Protein AF-A0A8C1WJ21-F1 (afdb_monomer)

Structure (mmCIF, N/CA/C/O backbone):
data_AF-A0A8C1WJ21-F1
#
_entry.id   AF-A0A8C1WJ21-F1
#
loop_
_atom_site.group_PDB
_atom_site.id
_atom_site.type_symbol
_atom_site.label_atom_id
_atom_site.label_alt_id
_atom_site.label_comp_id
_atom_site.label_asym_id
_atom_site.label_entity_id
_atom_site.label_seq_id
_atom_site.pdbx_PDB_ins_code
_atom_site.Cartn_x
_atom_site.Cartn_y
_atom_site.Cartn_z
_atom_site.occupancy
_atom_site.B_iso_or_equiv
_atom_site.auth_seq_id
_atom_site.auth_comp_id
_atom_site.auth_asym_id
_atom_site.auth_atom_id
_atom_site.pdbx_PDB_model_num
ATOM 1 N N . VAL A 1 1 ? 5.473 -6.754 10.456 1.00 77.31 1 VAL A N 1
ATOM 2 C CA . VAL A 1 1 ? 4.639 -7.429 11.481 1.00 77.31 1 VAL A CA 1
ATOM 3 C C . VAL A 1 1 ? 3.550 -6.495 11.982 1.00 77.31 1 VAL A C 1
ATOM 5 O O . VAL A 1 1 ? 2.388 -6.821 11.811 1.00 77.31 1 VAL A O 1
ATOM 8 N N . SER A 1 2 ? 3.889 -5.313 12.488 1.00 88.62 2 SER A N 1
ATOM 9 C CA . SER A 1 2 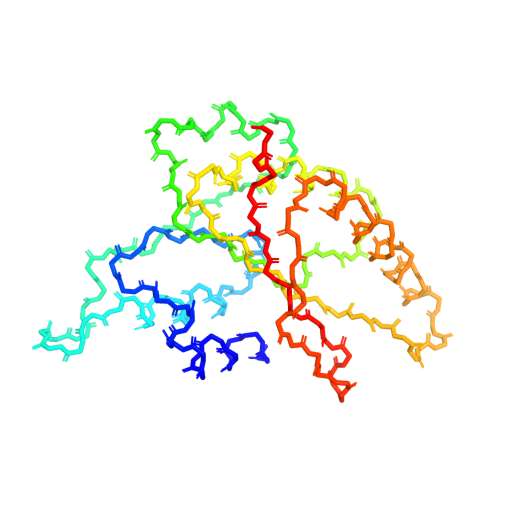? 2.917 -4.318 12.970 1.00 88.62 2 SER A CA 1
ATOM 10 C C . SER A 1 2 ? 1.895 -3.863 11.920 1.00 88.62 2 SER A C 1
ATOM 12 O O . SER A 1 2 ? 0.733 -3.704 12.266 1.00 88.62 2 SER A O 1
ATOM 14 N N . PHE A 1 3 ? 2.256 -3.750 10.632 1.00 91.75 3 PHE A N 1
ATOM 15 C CA . PHE A 1 3 ? 1.253 -3.481 9.585 1.00 91.75 3 PHE A CA 1
ATOM 16 C C . PHE A 1 3 ? 0.228 -4.617 9.430 1.00 91.75 3 PHE A C 1
ATOM 18 O O . PHE A 1 3 ? -0.963 -4.357 9.334 1.00 91.75 3 PHE A O 1
ATOM 25 N N . CYS A 1 4 ? 0.663 -5.879 9.482 1.00 90.81 4 CYS A N 1
ATOM 26 C CA . CYS A 1 4 ? -0.240 -7.034 9.453 1.00 90.81 4 CYS A CA 1
ATOM 27 C C . CYS A 1 4 ? -1.190 -7.046 10.657 1.00 90.81 4 CYS A C 1
ATOM 29 O O . CYS A 1 4 ? -2.387 -7.244 10.491 1.00 90.81 4 CYS A O 1
ATOM 31 N N . GLN A 1 5 ? -0.658 -6.801 11.858 1.00 91.44 5 GLN A N 1
ATOM 32 C CA . GLN A 1 5 ? -1.463 -6.720 13.081 1.00 91.44 5 GLN A CA 1
ATOM 33 C C . GLN A 1 5 ? -2.494 -5.594 13.001 1.00 91.44 5 GLN A C 1
ATOM 35 O O . GLN A 1 5 ? -3.619 -5.750 13.463 1.00 91.44 5 GLN A O 1
ATOM 40 N N . ASP A 1 6 ? -2.117 -4.465 12.401 1.00 91.19 6 ASP A N 1
ATOM 41 C CA . ASP A 1 6 ? -3.030 -3.350 12.197 1.00 91.19 6 ASP A CA 1
ATOM 42 C C . ASP A 1 6 ? -4.187 -3.717 11.258 1.00 91.19 6 ASP A C 1
ATOM 44 O O . ASP A 1 6 ? -5.343 -3.483 11.601 1.00 91.19 6 ASP A O 1
ATOM 48 N N . LEU A 1 7 ? -3.898 -4.387 10.135 1.00 91.06 7 LEU A N 1
ATOM 49 C CA . LEU A 1 7 ? -4.925 -4.903 9.219 1.00 91.06 7 LEU A CA 1
ATOM 50 C C . LEU A 1 7 ? -5.880 -5.886 9.917 1.00 91.06 7 LEU A C 1
ATOM 52 O O . LEU A 1 7 ? -7.085 -5.860 9.682 1.00 91.06 7 LEU A O 1
ATOM 56 N N . GLU A 1 8 ? -5.364 -6.746 10.796 1.00 89.81 8 GLU A N 1
ATOM 57 C CA . GLU A 1 8 ? -6.184 -7.704 11.543 1.00 89.81 8 GLU A CA 1
ATOM 58 C C . GLU A 1 8 ? -7.091 -7.043 12.586 1.00 89.81 8 GLU A C 1
ATOM 60 O O . GLU A 1 8 ? -8.201 -7.531 12.807 1.00 89.81 8 GLU A O 1
ATOM 65 N N . GLN A 1 9 ? -6.628 -5.960 13.217 1.00 89.12 9 GLN A N 1
ATOM 66 C CA . GLN A 1 9 ? -7.339 -5.242 14.281 1.00 89.12 9 GLN A CA 1
ATOM 67 C C . GLN A 1 9 ? -8.330 -4.201 13.745 1.00 89.12 9 GLN A C 1
ATOM 69 O O . GLN A 1 9 ? -9.326 -3.918 14.406 1.00 89.12 9 GLN A O 1
ATOM 74 N N . ASN A 1 10 ? -8.096 -3.657 12.547 1.00 87.00 10 ASN A N 1
ATOM 75 C CA . ASN A 1 10 ? -8.866 -2.542 11.987 1.00 87.00 10 ASN A CA 1
ATOM 76 C C . ASN A 1 10 ? -9.844 -2.956 10.878 1.00 87.00 10 ASN A C 1
ATOM 78 O O . ASN A 1 10 ? -10.118 -2.169 9.972 1.00 87.00 10 ASN A O 1
ATOM 82 N N . ARG A 1 11 ? -10.416 -4.165 10.952 1.00 82.88 11 ARG A N 1
ATOM 83 C CA . ARG A 1 11 ? -11.332 -4.694 9.918 1.00 82.88 11 ARG A CA 1
ATOM 84 C C . ARG A 1 11 ? -12.584 -3.843 9.681 1.00 82.88 11 ARG A C 1
ATOM 86 O O . ARG A 1 11 ? -13.119 -3.852 8.584 1.00 82.88 11 ARG A O 1
ATOM 93 N N . GLU A 1 12 ? -13.017 -3.081 10.683 1.00 80.19 12 GLU A N 1
ATOM 94 C CA . GLU A 1 12 ? -14.141 -2.134 10.563 1.00 80.19 12 GLU A CA 1
ATOM 95 C C . GLU A 1 12 ? -13.840 -0.980 9.588 1.00 80.19 12 GLU A C 1
ATOM 97 O O . GLU A 1 12 ? -14.743 -0.422 8.973 1.00 80.19 12 GLU A O 1
ATOM 102 N N . HIS A 1 13 ? -12.563 -0.609 9.449 1.00 82.06 13 HIS A N 1
ATOM 103 C CA . HIS A 1 13 ? -12.113 0.481 8.577 1.00 82.06 13 HIS A CA 1
ATOM 104 C C . HIS A 1 13 ? -11.445 -0.040 7.296 1.00 82.06 13 HIS A C 1
ATOM 106 O O . HIS A 1 13 ? -11.398 0.665 6.288 1.00 82.06 13 HIS A O 1
ATOM 112 N N . VAL A 1 14 ? -10.929 -1.271 7.332 1.00 87.62 14 VAL A N 1
ATOM 113 C CA . VAL A 1 14 ? -10.273 -1.951 6.214 1.00 87.62 14 VAL A CA 1
ATOM 114 C C . VAL A 1 14 ? -10.976 -3.285 5.973 1.00 87.62 14 VAL A C 1
ATOM 116 O O . VAL A 1 14 ? -10.609 -4.312 6.544 1.00 87.62 14 VAL A O 1
ATOM 119 N N . ASP A 1 15 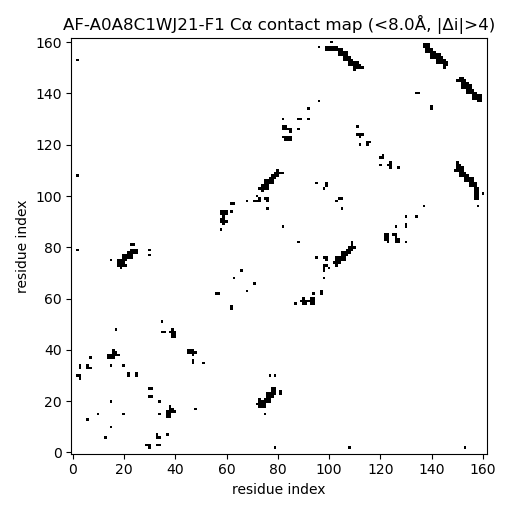? -11.989 -3.260 5.111 1.00 90.75 15 ASP A N 1
ATOM 120 C CA . ASP A 1 15 ? -12.712 -4.458 4.695 1.00 90.75 15 ASP A CA 1
ATOM 121 C C . ASP A 1 15 ? -12.080 -5.033 3.426 1.00 90.75 15 ASP A C 1
ATOM 123 O O . ASP A 1 15 ? -12.215 -4.467 2.343 1.00 90.75 15 ASP A O 1
ATOM 127 N N . LEU A 1 16 ? -11.377 -6.157 3.571 1.00 90.56 16 LEU A N 1
ATOM 128 C CA . LEU A 1 16 ? -10.731 -6.862 2.461 1.00 90.56 16 LEU A CA 1
ATOM 129 C C . LEU A 1 16 ? -11.599 -7.986 1.878 1.00 90.56 16 LEU A C 1
ATOM 131 O O . LEU A 1 16 ? -11.171 -8.651 0.931 1.00 90.56 16 LEU A O 1
ATOM 135 N N . LEU A 1 17 ? -12.798 -8.224 2.422 1.00 90.25 17 LEU A N 1
ATOM 136 C CA . LEU A 1 17 ? -13.671 -9.299 1.965 1.00 90.25 17 LEU A CA 1
ATOM 137 C C . LEU A 1 17 ? -14.105 -9.060 0.515 1.00 90.25 17 LEU A C 1
ATOM 139 O O . LEU A 1 17 ? -14.690 -8.031 0.184 1.00 90.25 17 LEU A O 1
ATOM 143 N N . ASP A 1 18 ? -13.824 -10.037 -0.354 1.00 88.00 18 ASP A N 1
ATOM 144 C CA . ASP A 1 18 ? -14.131 -9.968 -1.789 1.00 88.00 18 ASP A CA 1
ATOM 145 C C . ASP A 1 18 ? -13.539 -8.728 -2.505 1.00 88.00 18 ASP A C 1
ATOM 147 O O . ASP A 1 18 ? -14.072 -8.276 -3.520 1.00 88.00 18 ASP A O 1
ATOM 151 N N . LYS A 1 19 ? -12.417 -8.191 -2.002 1.00 91.19 19 LYS A N 1
ATOM 152 C CA . LYS A 1 19 ? -11.716 -7.040 -2.590 1.00 91.19 19 LYS A CA 1
ATOM 153 C C . LYS A 1 19 ? -10.538 -7.431 -3.471 1.00 91.19 19 LYS A C 1
ATOM 155 O O . LYS A 1 19 ? -9.795 -8.365 -3.171 1.00 91.19 19 LYS A O 1
ATOM 160 N N . ALA A 1 20 ? -10.320 -6.658 -4.531 1.00 92.56 20 ALA A N 1
ATOM 161 C CA . ALA A 1 20 ? -9.104 -6.716 -5.327 1.00 92.56 20 ALA A CA 1
ATOM 162 C C . ALA A 1 20 ? -7.984 -5.949 -4.608 1.00 92.56 20 ALA A C 1
ATOM 164 O O . ALA A 1 20 ? -8.067 -4.733 -4.424 1.00 92.56 20 ALA A O 1
ATOM 165 N N . VAL A 1 21 ? -6.926 -6.657 -4.208 1.00 94.44 21 VAL A N 1
ATOM 166 C CA . VAL A 1 21 ? -5.815 -6.102 -3.420 1.00 94.44 21 VAL A CA 1
ATOM 167 C C . VAL A 1 21 ? -4.494 -6.288 -4.162 1.00 94.44 21 VAL A C 1
ATOM 169 O O . VAL A 1 21 ? -4.180 -7.392 -4.603 1.00 94.44 21 VAL A O 1
ATOM 172 N N . LEU A 1 22 ? -3.707 -5.218 -4.263 1.00 95.81 22 LEU A N 1
ATOM 173 C CA . LEU A 1 22 ? -2.338 -5.235 -4.779 1.00 95.81 22 LEU A CA 1
ATOM 174 C C . LEU A 1 22 ? -1.352 -4.941 -3.649 1.00 95.81 22 LEU A C 1
ATOM 176 O O . LEU A 1 22 ? -1.485 -3.918 -2.986 1.00 95.81 22 LEU A O 1
ATOM 180 N N . GLU A 1 23 ? -0.322 -5.766 -3.469 1.00 96.81 23 GLU A N 1
ATOM 181 C CA . GLU A 1 23 ? 0.833 -5.417 -2.631 1.00 96.81 23 GLU A CA 1
ATOM 182 C C . GLU A 1 23 ? 2.009 -4.971 -3.512 1.00 96.81 23 GLU A C 1
ATOM 184 O O . GLU A 1 23 ? 2.488 -5.728 -4.358 1.00 96.81 23 GLU A O 1
ATOM 189 N N . LEU A 1 24 ? 2.504 -3.750 -3.303 1.00 95.38 24 LEU A N 1
ATOM 190 C CA . LEU A 1 24 ? 3.733 -3.270 -3.935 1.00 95.38 24 LEU A CA 1
ATOM 191 C C . LEU A 1 24 ? 4.929 -3.536 -3.020 1.00 95.38 24 LEU A C 1
ATOM 193 O O . LEU A 1 24 ? 4.891 -3.236 -1.828 1.00 95.38 24 LEU A O 1
ATOM 197 N N . GLY A 1 25 ? 6.017 -4.056 -3.596 1.00 92.00 25 GLY A N 1
ATOM 198 C CA . GLY A 1 25 ? 7.247 -4.332 -2.848 1.00 92.00 25 GLY A CA 1
ATOM 199 C C . GLY A 1 25 ? 7.081 -5.434 -1.800 1.00 92.00 25 GLY A C 1
ATOM 200 O O . GLY A 1 25 ? 7.621 -5.319 -0.706 1.00 92.00 25 GLY A O 1
ATOM 201 N N . ALA A 1 26 ? 6.350 -6.501 -2.140 1.00 90.31 26 ALA A N 1
ATOM 202 C CA . ALA A 1 26 ? 5.888 -7.511 -1.188 1.00 90.31 26 ALA A CA 1
ATOM 203 C C . ALA A 1 26 ? 6.993 -8.247 -0.405 1.00 90.31 26 ALA A C 1
ATOM 205 O O . ALA A 1 26 ? 6.737 -8.808 0.662 1.00 90.31 26 ALA A O 1
ATOM 206 N N . GLY A 1 27 ? 8.227 -8.279 -0.918 1.00 89.88 27 GLY A N 1
ATOM 207 C CA . GLY A 1 27 ? 9.340 -8.974 -0.275 1.00 89.88 27 GLY A CA 1
ATOM 208 C C . GLY A 1 27 ? 9.012 -10.450 -0.035 1.00 89.88 27 GLY A C 1
ATOM 209 O O . GLY A 1 27 ? 8.900 -11.225 -0.980 1.00 89.88 27 GLY A O 1
ATOM 210 N N . THR A 1 28 ? 8.840 -10.839 1.231 1.00 89.62 28 THR A N 1
ATOM 211 C CA . THR A 1 28 ? 8.456 -12.206 1.628 1.00 89.62 28 THR A CA 1
ATOM 212 C C . THR A 1 28 ? 6.968 -12.521 1.436 1.00 89.62 28 THR A C 1
ATOM 214 O O . THR A 1 28 ? 6.574 -13.675 1.587 1.00 89.62 28 THR A O 1
ATOM 217 N N . GLY A 1 29 ? 6.133 -11.522 1.134 1.00 89.06 29 GLY A N 1
ATOM 218 C CA . GLY A 1 29 ? 4.693 -11.675 0.913 1.00 89.06 29 GLY A CA 1
ATOM 219 C C . GLY A 1 29 ? 3.861 -11.805 2.190 1.00 89.06 29 GLY A C 1
ATOM 220 O O . GLY A 1 29 ? 2.710 -12.227 2.130 1.00 89.06 29 GLY A O 1
ATOM 221 N N . LEU A 1 30 ? 4.411 -11.463 3.362 1.00 91.12 30 LEU A N 1
ATOM 222 C CA . LEU A 1 30 ? 3.686 -11.581 4.636 1.00 91.12 30 LEU A CA 1
ATOM 223 C C . LEU A 1 30 ? 2.404 -10.738 4.674 1.00 91.12 30 LEU A C 1
ATOM 225 O O . LEU A 1 30 ? 1.396 -11.199 5.209 1.00 91.12 30 LEU A O 1
ATOM 229 N N . VAL A 1 31 ? 2.420 -9.525 4.112 1.00 91.94 31 VAL A N 1
ATOM 230 C CA . VAL A 1 31 ? 1.213 -8.687 4.068 1.00 91.94 31 VAL A CA 1
ATOM 231 C C . VAL A 1 31 ? 0.192 -9.302 3.113 1.00 91.94 31 VAL A C 1
ATOM 233 O O . VAL A 1 31 ? -0.963 -9.427 3.503 1.00 91.94 31 VAL A O 1
ATOM 236 N N . SER A 1 32 ? 0.606 -9.782 1.934 1.00 90.69 32 SER A N 1
ATOM 237 C CA . SER A 1 32 ? -0.260 -10.528 1.007 1.00 90.69 32 SER A CA 1
ATOM 238 C C . SER A 1 32 ? -0.920 -11.746 1.655 1.00 90.69 32 SER A C 1
ATOM 240 O O . SER A 1 32 ? -2.113 -11.970 1.458 1.00 90.69 32 SER A O 1
ATOM 242 N N . ILE A 1 33 ? -0.182 -12.529 2.450 1.00 90.06 33 ILE A N 1
ATOM 243 C CA . ILE A 1 33 ? -0.731 -13.701 3.154 1.00 90.06 33 ILE A CA 1
ATOM 244 C C . ILE A 1 33 ? -1.827 -13.275 4.136 1.00 90.06 33 ILE A C 1
ATOM 246 O O . ILE A 1 33 ? -2.913 -13.859 4.147 1.00 90.06 33 ILE A O 1
ATOM 250 N N . VAL A 1 34 ? -1.568 -12.238 4.935 1.00 90.44 34 VAL A N 1
ATOM 251 C CA . VAL A 1 34 ? -2.543 -11.725 5.907 1.00 90.44 34 VAL A CA 1
ATOM 252 C C . VAL A 1 34 ? -3.752 -11.129 5.190 1.00 90.44 34 VAL A C 1
ATOM 254 O O . VAL A 1 34 ? -4.878 -11.496 5.509 1.00 90.44 34 VAL A O 1
ATOM 257 N N . ALA A 1 35 ? -3.545 -10.312 4.156 1.00 89.75 35 ALA A N 1
ATOM 258 C CA . ALA A 1 35 ? -4.618 -9.752 3.336 1.00 89.75 35 ALA A CA 1
ATOM 259 C C . ALA A 1 35 ? -5.497 -10.844 2.702 1.00 89.75 35 ALA A C 1
ATOM 261 O O . ALA A 1 35 ? -6.721 -10.752 2.746 1.00 89.75 35 ALA A O 1
ATOM 262 N N . THR A 1 36 ? -4.888 -11.919 2.192 1.00 88.69 36 THR A N 1
ATOM 263 C CA . THR A 1 36 ? -5.604 -13.079 1.632 1.00 88.69 36 THR A CA 1
ATOM 264 C C . THR A 1 36 ? -6.484 -13.746 2.689 1.00 88.69 36 THR A C 1
ATOM 266 O O . THR A 1 36 ? -7.643 -14.043 2.422 1.00 88.69 36 THR A O 1
ATOM 269 N N . SER A 1 37 ? -5.956 -13.952 3.900 1.00 87.38 37 SER A N 1
ATOM 270 C CA . SER A 1 37 ? -6.712 -14.518 5.026 1.00 87.38 37 SER A CA 1
ATOM 271 C C . SER A 1 37 ? -7.913 -13.640 5.405 1.00 87.38 37 SER A C 1
ATOM 273 O O . SER A 1 37 ? -9.027 -14.140 5.588 1.00 87.38 37 SER A O 1
ATOM 275 N N . LEU A 1 38 ? -7.708 -12.320 5.447 1.00 87.12 38 LEU A N 1
ATOM 276 C CA . LEU A 1 38 ? -8.744 -11.325 5.740 1.00 87.12 38 LEU A CA 1
ATOM 277 C C . LEU A 1 38 ? -9.820 -11.231 4.651 1.00 87.12 38 LEU A C 1
ATOM 279 O O . LEU A 1 38 ? -10.971 -10.952 4.971 1.00 87.12 38 LE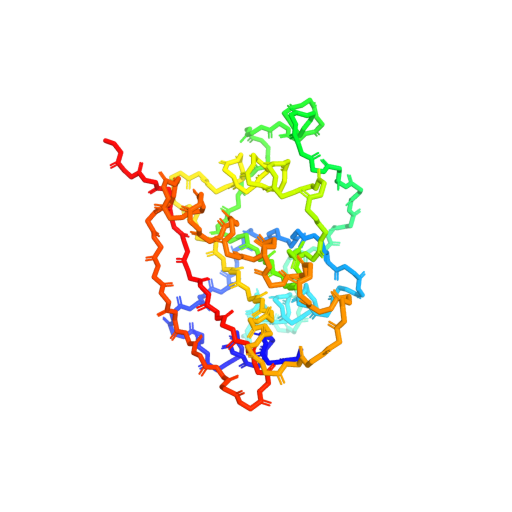U A O 1
ATOM 283 N N . GLY A 1 39 ? -9.467 -11.511 3.396 1.00 82.69 39 GLY A N 1
ATOM 284 C CA . GLY A 1 39 ? -10.390 -11.514 2.261 1.00 82.69 39 GLY A CA 1
ATOM 285 C C . GLY A 1 39 ? -11.261 -12.767 2.133 1.00 82.69 39 GLY A C 1
ATOM 286 O O . GLY A 1 39 ? -12.025 -12.883 1.174 1.00 82.69 39 GLY A O 1
ATOM 287 N N . THR A 1 40 ? -11.158 -13.725 3.062 1.00 73.81 40 THR A N 1
ATOM 288 C CA . THR A 1 40 ? -11.951 -14.963 3.029 1.00 73.81 40 THR A CA 1
ATOM 289 C C . THR A 1 40 ? -13.261 -14.842 3.811 1.00 73.81 40 THR A C 1
ATOM 291 O O . THR A 1 40 ? -13.313 -14.297 4.914 1.00 73.81 40 THR A O 1
ATOM 294 N N . SER A 1 41 ? -14.350 -15.383 3.255 1.00 65.00 41 SER A N 1
ATOM 295 C CA . SER A 1 41 ? -15.644 -15.437 3.940 1.00 65.00 41 SER A CA 1
ATOM 296 C C . SER A 1 41 ? -15.656 -16.545 4.998 1.00 65.00 41 SER A C 1
ATOM 298 O O . SER A 1 41 ? -15.553 -17.723 4.657 1.00 65.00 41 SER A O 1
ATOM 300 N N . HIS A 1 42 ? -15.879 -16.192 6.267 1.00 60.56 42 HIS A N 1
ATOM 301 C CA . HIS A 1 42 ? -15.914 -17.141 7.397 1.00 60.56 42 HIS A CA 1
ATOM 302 C C . HIS A 1 42 ? -17.053 -18.181 7.328 1.00 60.56 42 HIS A C 1
ATOM 304 O O . HIS A 1 42 ? -16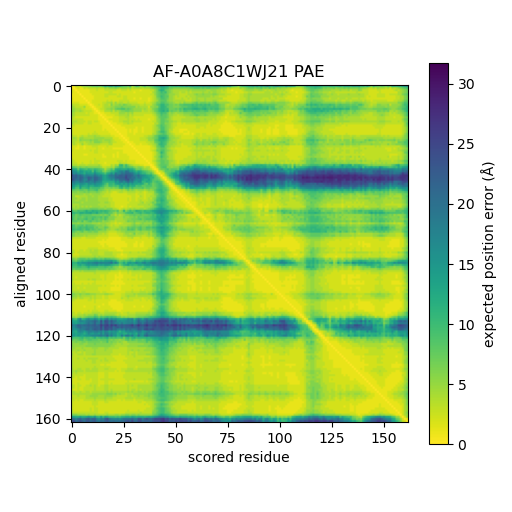.998 -19.194 8.019 1.00 60.56 42 HIS A O 1
ATOM 310 N N . LEU A 1 43 ? -18.085 -17.955 6.503 1.00 54.94 43 LEU A N 1
ATOM 311 C CA . LEU A 1 43 ? -19.328 -18.746 6.481 1.00 54.94 43 LEU A CA 1
ATOM 312 C C . LEU A 1 43 ? -19.302 -20.003 5.585 1.00 54.94 43 LEU A C 1
ATOM 314 O O . LEU A 1 43 ? -20.134 -20.885 5.776 1.00 54.94 43 LEU A O 1
ATOM 318 N N . PHE A 1 44 ? -18.377 -20.122 4.626 1.00 47.28 44 PHE A N 1
ATOM 319 C CA . PHE A 1 44 ? -18.352 -21.238 3.664 1.00 47.28 44 PHE A CA 1
ATOM 320 C C . PHE A 1 44 ? -16.927 -21.733 3.401 1.00 47.28 44 PHE A C 1
ATOM 322 O O . PHE A 1 44 ? -16.396 -21.525 2.318 1.00 47.28 44 PHE A O 1
ATOM 329 N N . PHE A 1 45 ? -16.328 -22.435 4.371 1.00 48.12 45 PHE A N 1
ATOM 330 C CA . PHE A 1 45 ? -14.954 -22.961 4.3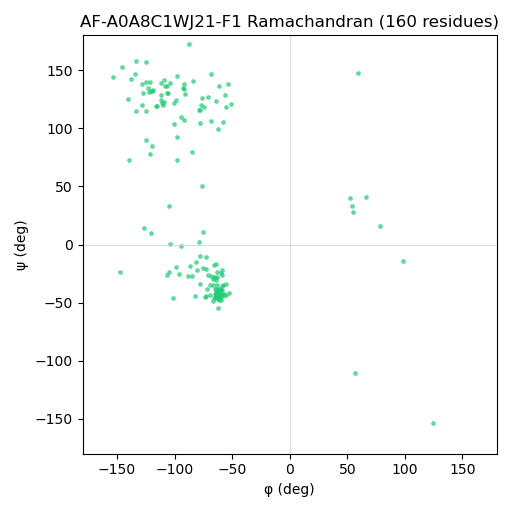04 1.00 48.12 45 PHE A CA 1
ATOM 331 C C . PHE A 1 45 ? -13.876 -21.863 4.105 1.00 48.12 45 PHE A C 1
ATOM 333 O O . PHE A 1 45 ? -14.099 -20.863 3.434 1.00 48.12 45 PHE A O 1
ATOM 340 N N . PRO A 1 46 ? -12.654 -22.024 4.639 1.00 52.41 46 PRO A N 1
ATOM 341 C CA . PRO A 1 46 ? -11.574 -21.042 4.497 1.00 52.41 46 PRO A CA 1
ATOM 342 C C . PRO A 1 46 ? -10.945 -21.113 3.093 1.00 52.41 46 PRO A C 1
ATOM 344 O O . PRO A 1 46 ? -9.739 -21.281 2.930 1.00 52.41 46 PRO A O 1
ATOM 347 N N . ARG A 1 47 ? -11.770 -21.078 2.045 1.00 50.88 47 ARG A N 1
ATOM 348 C CA . ARG A 1 47 ? -11.316 -21.011 0.663 1.00 50.88 47 ARG A CA 1
ATOM 349 C C . ARG A 1 47 ? -11.308 -19.549 0.266 1.00 50.88 47 ARG A C 1
ATOM 351 O O . ARG A 1 47 ? -12.362 -18.940 0.109 1.00 50.88 47 ARG A O 1
ATOM 358 N N . CYS A 1 48 ? -10.109 -18.999 0.095 1.00 56.06 48 CYS A N 1
ATOM 359 C CA . CYS A 1 48 ? -9.965 -17.741 -0.615 1.00 56.06 48 CYS A CA 1
ATOM 360 C C . CYS A 1 48 ? -10.614 -17.916 -1.989 1.00 56.06 48 CYS A C 1
ATOM 362 O O . CYS A 1 48 ? -10.219 -18.801 -2.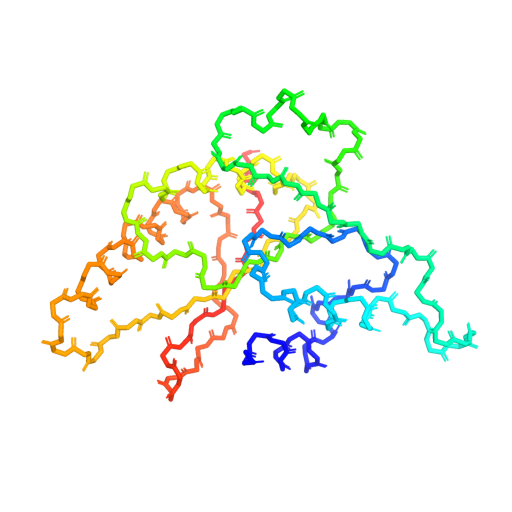752 1.00 56.06 48 CYS A O 1
ATOM 364 N N . ARG A 1 49 ? -11.659 -17.130 -2.271 1.00 61.53 49 ARG A N 1
ATOM 365 C CA . ARG A 1 49 ? -12.407 -17.218 -3.533 1.00 61.53 49 ARG A CA 1
ATOM 366 C C . ARG A 1 49 ? -11.492 -16.944 -4.734 1.00 61.53 49 ARG A C 1
ATOM 368 O O . ARG A 1 49 ? -11.749 -17.447 -5.824 1.00 61.53 49 ARG A O 1
ATOM 375 N N . TYR A 1 50 ? -10.401 -16.215 -4.499 1.00 69.19 50 TYR A N 1
ATOM 376 C CA . TYR A 1 50 ? -9.410 -15.826 -5.491 1.00 69.19 50 TYR A CA 1
ATOM 377 C C . TYR A 1 50 ? -8.030 -16.390 -5.136 1.00 69.19 50 TYR A C 1
ATOM 379 O O . TYR A 1 50 ? -7.578 -16.305 -3.994 1.00 69.19 50 TYR A O 1
ATOM 387 N N . THR A 1 51 ? -7.344 -16.979 -6.115 1.00 78.81 51 THR A N 1
ATOM 388 C CA . THR A 1 51 ? -5.959 -17.434 -5.947 1.00 78.81 51 THR A CA 1
ATOM 389 C C . THR A 1 51 ? -5.022 -16.222 -5.991 1.00 78.81 51 THR A C 1
ATOM 391 O O . THR A 1 51 ? -5.089 -15.474 -6.969 1.00 78.81 51 THR A O 1
ATOM 394 N N . PRO A 1 52 ? -4.150 -16.011 -4.984 1.00 84.62 52 PRO A N 1
ATOM 395 C CA . PRO A 1 52 ? -3.184 -14.920 -5.025 1.00 84.62 52 PRO A CA 1
ATOM 396 C C . PRO A 1 52 ? -2.248 -15.093 -6.226 1.00 84.62 52 PRO A C 1
ATOM 398 O O . PRO A 1 52 ? -1.779 -16.197 -6.510 1.00 84.62 52 PRO A O 1
ATOM 401 N N . GLN A 1 53 ? -1.986 -13.997 -6.935 1.00 89.81 53 GLN A N 1
ATOM 402 C CA . GLN A 1 53 ? -1.094 -13.968 -8.091 1.00 89.81 53 GLN A CA 1
ATOM 403 C C . GLN A 1 53 ? 0.191 -13.229 -7.733 1.00 89.81 53 GLN A C 1
ATOM 405 O O . GLN A 1 53 ? 0.154 -12.173 -7.107 1.00 89.81 53 GLN A O 1
ATOM 410 N N . VAL A 1 54 ? 1.329 -13.783 -8.152 1.00 90.38 54 VAL A N 1
ATOM 411 C CA . VAL A 1 54 ? 2.644 -13.161 -7.978 1.00 90.38 54 VAL A CA 1
ATOM 412 C C . VAL A 1 54 ? 3.161 -12.755 -9.347 1.00 90.38 54 VAL A C 1
ATOM 414 O O . VAL A 1 54 ? 3.261 -13.588 -10.247 1.00 90.38 54 VAL A O 1
ATOM 417 N N . VAL A 1 55 ? 3.493 -11.477 -9.499 1.00 91.12 55 VAL A N 1
ATOM 418 C CA . VAL A 1 55 ? 3.980 -10.917 -10.759 1.00 91.12 55 VAL A CA 1
ATOM 419 C C . VAL A 1 55 ? 5.137 -9.963 -10.499 1.00 91.12 55 VAL A C 1
ATOM 421 O O . VAL A 1 55 ? 5.152 -9.237 -9.504 1.00 91.12 55 VAL A O 1
ATOM 424 N N . ALA A 1 56 ? 6.128 -9.982 -11.389 1.00 92.00 56 ALA A N 1
ATOM 425 C CA . ALA A 1 56 ? 7.213 -9.016 -11.352 1.00 92.00 56 ALA A CA 1
ATOM 426 C C . ALA A 1 56 ? 6.679 -7.640 -11.768 1.00 92.00 56 ALA A C 1
ATOM 428 O O . ALA A 1 56 ? 6.071 -7.502 -12.828 1.00 92.00 56 ALA A O 1
ATOM 429 N N . LEU A 1 57 ? 6.923 -6.631 -10.935 1.00 92.25 57 LEU A N 1
ATOM 430 C CA . LEU A 1 57 ? 6.519 -5.254 -11.184 1.00 92.25 57 LEU A CA 1
ATOM 431 C C . LEU A 1 57 ? 7.701 -4.339 -10.886 1.00 92.25 57 LEU A C 1
ATOM 433 O O . LEU A 1 57 ? 8.154 -4.246 -9.746 1.00 92.25 57 LEU A O 1
ATOM 437 N N . VAL A 1 58 ? 8.197 -3.675 -11.927 1.00 91.62 58 VAL A N 1
ATOM 438 C CA . VAL A 1 58 ? 9.214 -2.628 -11.806 1.00 91.62 58 VAL A CA 1
ATOM 439 C C . VAL A 1 58 ? 8.494 -1.294 -11.653 1.00 91.62 58 VAL A C 1
ATOM 441 O O . VAL A 1 58 ? 7.572 -0.997 -12.412 1.00 91.62 58 VAL A O 1
ATOM 444 N N . TRP A 1 59 ? 8.873 -0.513 -10.644 1.00 92.88 59 TRP A N 1
ATOM 445 C CA . TRP A 1 59 ? 8.265 0.793 -10.403 1.00 92.88 59 TRP A CA 1
ATOM 446 C C . TRP A 1 59 ? 8.637 1.787 -11.507 1.00 92.88 59 TRP A C 1
ATOM 448 O O . TRP A 1 59 ? 9.747 1.745 -12.030 1.00 92.88 59 TRP A O 1
ATOM 458 N N . GLY A 1 60 ? 7.720 2.702 -11.822 1.00 91.44 60 GLY A N 1
ATOM 459 C CA . GLY A 1 60 ? 7.965 3.834 -12.714 1.00 91.44 60 GLY A CA 1
ATOM 460 C C . GLY A 1 60 ? 6.992 3.910 -13.887 1.00 91.44 60 GLY A C 1
ATOM 461 O O . GLY A 1 60 ? 5.845 3.470 -13.814 1.00 91.44 60 GLY A O 1
ATOM 462 N N . GLN A 1 61 ? 7.440 4.519 -14.985 1.00 80.25 61 GLN A N 1
ATOM 463 C CA . GLN A 1 61 ? 6.581 4.857 -16.130 1.00 80.25 61 GLN A CA 1
ATOM 464 C C . GLN A 1 61 ? 6.126 3.637 -16.949 1.00 80.25 61 GLN A C 1
ATOM 466 O O . GLN A 1 61 ? 5.049 3.666 -17.552 1.00 80.25 61 GLN A O 1
ATOM 471 N N . ASP A 1 62 ? 6.902 2.552 -16.932 1.00 86.12 62 ASP A N 1
ATOM 472 C CA . ASP A 1 62 ? 6.635 1.352 -17.734 1.00 86.12 62 ASP A CA 1
ATOM 473 C C . ASP A 1 62 ? 5.444 0.526 -17.227 1.00 86.12 62 ASP A C 1
ATOM 475 O O . ASP A 1 62 ? 4.923 -0.323 -17.952 1.00 86.12 62 ASP A O 1
ATOM 479 N N . VAL A 1 63 ? 4.928 0.825 -16.029 1.00 88.62 63 VAL A N 1
ATOM 480 C CA . VAL A 1 63 ? 3.766 0.138 -15.441 1.00 88.62 63 VAL A CA 1
ATOM 481 C C . VAL A 1 63 ? 2.551 0.183 -16.379 1.00 88.62 63 VAL A C 1
ATOM 483 O O . VAL A 1 63 ? 1.804 -0.787 -16.474 1.00 88.62 63 VAL A O 1
ATOM 486 N N . LYS A 1 64 ? 2.380 1.266 -17.147 1.00 85.62 64 LYS A N 1
ATOM 487 C CA . LYS A 1 64 ? 1.283 1.411 -18.122 1.00 85.62 64 LYS A CA 1
ATOM 488 C C . LYS A 1 64 ? 1.348 0.405 -19.270 1.00 85.62 64 LYS A C 1
ATOM 490 O O . LYS A 1 64 ? 0.305 0.065 -19.824 1.00 85.62 64 LYS A O 1
ATOM 495 N N . ARG A 1 65 ? 2.555 -0.022 -19.652 1.00 86.06 65 ARG A N 1
ATOM 496 C CA . ARG A 1 65 ? 2.774 -0.965 -20.754 1.00 86.06 65 ARG A CA 1
ATOM 497 C C . ARG A 1 65 ? 2.351 -2.371 -20.349 1.00 86.06 65 ARG A C 1
ATOM 499 O O . ARG A 1 65 ? 1.667 -3.043 -21.114 1.00 86.06 65 ARG A O 1
ATOM 506 N N . ASP A 1 66 ? 2.737 -2.774 -19.141 1.00 86.50 66 ASP A N 1
ATOM 507 C CA . ASP A 1 66 ? 2.623 -4.164 -18.694 1.00 86.50 66 ASP A CA 1
ATOM 508 C C . ASP A 1 66 ? 1.341 -4.409 -17.869 1.00 86.50 66 ASP A C 1
ATOM 510 O O . ASP A 1 66 ? 0.798 -5.514 -17.869 1.00 86.50 66 ASP A O 1
ATOM 514 N N . PHE A 1 67 ? 0.788 -3.369 -17.230 1.00 90.12 67 PHE A N 1
ATOM 515 C CA . PHE A 1 67 ? -0.397 -3.458 -16.371 1.00 90.12 67 PHE A CA 1
ATOM 516 C C . PHE A 1 67 ? -1.528 -2.562 -16.863 1.00 90.12 67 PHE A C 1
ATOM 518 O O . PHE A 1 67 ? -1.785 -1.506 -16.294 1.00 90.12 67 PHE A O 1
ATOM 525 N N . LEU A 1 68 ? -2.251 -2.979 -17.905 1.00 89.62 68 LEU A N 1
ATOM 526 C CA . LEU A 1 68 ? -3.352 -2.194 -18.474 1.00 89.62 68 LEU A CA 1
ATOM 527 C C . LEU A 1 68 ? -4.434 -1.838 -17.448 1.00 89.62 68 LEU A C 1
ATOM 529 O O . LEU A 1 68 ? -5.024 -2.688 -16.784 1.00 89.62 68 LEU A O 1
ATOM 533 N N . SER A 1 69 ? -4.753 -0.551 -17.399 1.00 84.12 69 SER A N 1
ATOM 534 C CA . SER A 1 69 ? -5.603 0.050 -16.375 1.00 84.12 69 SER A CA 1
ATOM 535 C C 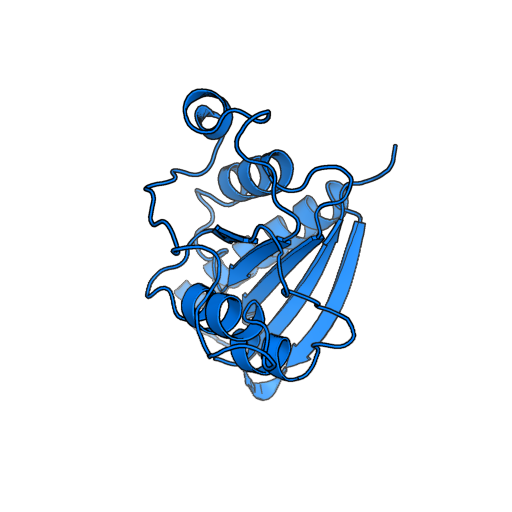. SER A 1 69 ? -7.073 -0.427 -16.406 1.00 84.12 69 SER A C 1
ATOM 537 O O . SER A 1 69 ? -7.797 -0.251 -15.427 1.00 84.12 69 SER A O 1
ATOM 539 N N . THR A 1 70 ? -7.515 -1.013 -17.523 1.00 83.69 70 THR A N 1
ATOM 540 C CA . THR A 1 70 ? -8.845 -1.623 -17.703 1.00 83.69 70 THR A CA 1
ATOM 541 C C . THR A 1 70 ? -8.946 -3.028 -17.114 1.00 83.69 70 THR A C 1
ATOM 543 O O . THR A 1 70 ? -10.050 -3.491 -16.852 1.00 83.69 70 THR A O 1
ATOM 546 N N . ILE A 1 71 ? -7.808 -3.701 -16.931 1.00 85.81 71 ILE A N 1
ATOM 547 C CA . ILE A 1 71 ? -7.715 -5.069 -16.412 1.00 85.81 71 ILE A CA 1
ATOM 548 C C . ILE A 1 71 ? -7.317 -5.027 -14.937 1.00 85.81 71 ILE A C 1
ATOM 550 O O . ILE A 1 71 ? -7.922 -5.695 -14.106 1.00 85.81 71 ILE A O 1
ATOM 554 N N . TYR A 1 72 ? -6.314 -4.212 -14.613 1.00 88.12 72 TYR A N 1
ATOM 555 C CA . TYR A 1 72 ? -5.765 -4.097 -13.270 1.00 88.12 72 TYR A CA 1
ATOM 556 C C . TYR A 1 72 ? -6.368 -2.882 -12.568 1.00 88.12 72 TYR A C 1
ATOM 558 O O . TYR A 1 72 ? -5.886 -1.754 -12.704 1.00 88.12 72 TYR A O 1
ATOM 566 N N . ASN A 1 73 ? -7.457 -3.128 -11.844 1.00 90.50 73 ASN A N 1
ATOM 567 C CA . ASN A 1 73 ? -8.111 -2.157 -10.980 1.00 90.50 73 ASN A CA 1
ATOM 568 C C . ASN A 1 73 ? -8.283 -2.773 -9.590 1.00 90.50 73 ASN A C 1
ATOM 570 O O . ASN A 1 73 ? -8.748 -3.907 -9.477 1.00 90.50 73 ASN A O 1
ATOM 574 N N . TYR A 1 74 ? -7.873 -2.042 -8.560 1.00 94.62 74 TYR A N 1
ATOM 575 C CA . TYR A 1 74 ? -7.775 -2.559 -7.200 1.00 94.62 74 TYR A CA 1
ATOM 576 C C . TYR A 1 74 ? -8.575 -1.681 -6.246 1.00 94.62 74 TYR A C 1
ATOM 578 O O . TYR A 1 74 ? -8.532 -0.453 -6.333 1.00 94.62 74 TYR A O 1
ATOM 586 N N . ASP A 1 75 ? -9.269 -2.319 -5.310 1.00 94.94 75 ASP A N 1
ATOM 587 C CA . ASP A 1 75 ? -9.907 -1.642 -4.185 1.00 94.94 75 ASP A CA 1
ATOM 588 C C . ASP A 1 75 ? -8.848 -1.157 -3.188 1.00 94.94 75 ASP A C 1
ATOM 590 O O . ASP A 1 75 ? -8.949 -0.046 -2.665 1.00 94.94 75 ASP A O 1
ATOM 594 N N . TYR A 1 76 ? -7.801 -1.965 -2.969 1.00 96.38 76 TYR A N 1
ATOM 595 C CA . TYR A 1 76 ? -6.707 -1.646 -2.055 1.00 96.38 76 TYR A CA 1
ATOM 596 C C . TYR A 1 76 ? -5.327 -1.796 -2.693 1.00 96.38 76 TYR A C 1
ATOM 598 O O . TYR A 1 76 ? -5.034 -2.784 -3.366 1.00 96.38 76 TYR A O 1
ATOM 606 N N . VAL A 1 77 ? -4.446 -0.841 -2.397 1.00 97.38 77 VAL A N 1
ATOM 607 C CA . VAL A 1 77 ? -3.005 -0.935 -2.665 1.00 97.38 77 VAL A CA 1
ATOM 608 C C . VAL A 1 77 ? -2.267 -0.921 -1.329 1.00 97.38 77 VAL A C 1
ATOM 610 O O . VAL A 1 77 ? -2.377 0.036 -0.569 1.00 97.38 77 VAL A O 1
ATOM 613 N N . LEU A 1 78 ? -1.519 -1.977 -1.026 1.00 97.44 78 LEU A N 1
ATOM 614 C CA . LEU A 1 78 ? -0.783 -2.159 0.223 1.00 97.44 78 LEU A CA 1
ATOM 615 C C . LEU A 1 78 ? 0.716 -1.981 -0.017 1.00 97.44 78 LEU A C 1
ATOM 617 O O . LEU A 1 78 ? 1.264 -2.487 -0.994 1.00 97.44 78 LEU A O 1
ATOM 621 N N . CYS A 1 79 ? 1.388 -1.261 0.876 1.00 95.81 79 CYS A N 1
ATOM 622 C CA . CYS A 1 79 ? 2.823 -0.999 0.799 1.00 95.81 79 CYS A CA 1
ATOM 623 C C . CYS A 1 79 ? 3.442 -1.077 2.200 1.00 95.81 79 CYS A C 1
ATOM 625 O O . CYS A 1 79 ? 3.021 -0.341 3.092 1.00 95.81 79 CYS A O 1
ATOM 627 N N . ALA A 1 80 ? 4.470 -1.905 2.394 1.00 94.88 80 ALA A N 1
ATOM 628 C CA . ALA A 1 80 ? 5.159 -2.045 3.678 1.00 94.88 80 ALA A CA 1
ATOM 629 C C . ALA A 1 80 ? 6.679 -1.883 3.525 1.00 94.88 80 ALA A C 1
ATOM 631 O O . ALA A 1 80 ? 7.309 -2.645 2.806 1.00 94.88 80 ALA A O 1
ATOM 632 N N . ASP A 1 81 ? 7.264 -0.889 4.204 1.00 90.12 81 ASP A N 1
ATOM 633 C CA . ASP A 1 81 ? 8.717 -0.602 4.219 1.00 90.12 81 ASP A CA 1
ATOM 634 C C . ASP A 1 81 ? 9.348 -0.437 2.815 1.00 90.12 81 ASP A C 1
ATOM 636 O O . ASP A 1 81 ? 10.507 -0.762 2.572 1.00 90.12 81 ASP A O 1
ATOM 640 N N . VAL A 1 82 ? 8.571 0.104 1.869 1.00 91.38 82 VAL A N 1
ATOM 641 C CA . VAL A 1 82 ? 8.975 0.279 0.458 1.00 91.38 82 VAL A CA 1
ATOM 642 C C . VAL A 1 82 ? 9.832 1.525 0.195 1.00 91.38 82 VAL A C 1
ATOM 644 O O . VAL A 1 82 ? 10.476 1.622 -0.845 1.00 91.38 82 VAL A O 1
ATOM 647 N N . VAL A 1 83 ? 9.878 2.481 1.131 1.00 89.94 83 VAL A N 1
ATOM 648 C CA . VAL A 1 83 ? 10.699 3.706 1.008 1.00 89.94 83 VAL A CA 1
ATOM 649 C C . VAL A 1 83 ? 11.975 3.554 1.821 1.00 89.94 83 VAL A C 1
ATOM 651 O O . VAL A 1 83 ? 11.955 3.683 3.041 1.00 89.94 83 VAL A O 1
ATOM 654 N N . TYR A 1 84 ? 13.090 3.294 1.139 1.00 79.50 84 TYR A N 1
ATOM 655 C CA . TYR A 1 84 ? 14.385 3.085 1.794 1.00 79.50 84 TYR A CA 1
ATOM 656 C C . TYR A 1 84 ? 15.608 3.561 1.003 1.00 79.50 84 TYR A C 1
ATOM 658 O O . TYR A 1 84 ? 16.642 3.868 1.599 1.00 79.50 84 TYR A O 1
ATOM 666 N N . HIS A 1 85 ? 15.515 3.664 -0.321 1.00 72.56 85 HIS A N 1
ATOM 667 C CA . HIS A 1 85 ? 16.583 4.198 -1.164 1.00 72.56 85 HIS A CA 1
ATOM 668 C C . HIS A 1 85 ? 16.076 5.369 -1.995 1.00 72.56 85 HIS A C 1
ATOM 670 O O . HIS A 1 85 ? 15.025 5.274 -2.621 1.00 72.56 85 HIS A O 1
ATOM 676 N N . HIS A 1 86 ? 16.860 6.448 -2.035 1.00 69.56 86 HIS A N 1
ATOM 677 C CA . HIS A 1 86 ? 16.501 7.714 -2.679 1.00 69.56 86 HIS A CA 1
ATOM 678 C C . HIS A 1 86 ? 16.282 7.601 -4.197 1.00 69.56 86 HIS A C 1
ATOM 680 O O . HIS A 1 86 ? 15.542 8.402 -4.756 1.00 69.56 86 HIS A O 1
ATOM 686 N N . ASN A 1 87 ? 16.873 6.597 -4.853 1.00 78.19 87 ASN A N 1
ATOM 687 C CA . ASN A 1 87 ? 16.868 6.483 -6.315 1.00 78.19 87 ASN A CA 1
ATOM 688 C C . ASN A 1 87 ? 15.518 6.086 -6.923 1.00 78.19 87 ASN A C 1
ATOM 690 O O . ASN A 1 87 ? 15.303 6.346 -8.097 1.00 78.19 87 ASN A O 1
ATOM 694 N N . PHE A 1 88 ? 14.618 5.474 -6.151 1.00 81.56 88 PHE A N 1
ATOM 695 C CA . PHE A 1 88 ? 13.368 4.908 -6.684 1.00 81.56 88 PHE A CA 1
ATOM 696 C C . PHE A 1 88 ? 12.114 5.526 -6.059 1.00 81.56 88 PHE A C 1
ATOM 698 O O . PHE A 1 88 ? 11.005 5.035 -6.240 1.00 81.56 88 PHE A O 1
ATOM 705 N N . VAL A 1 89 ? 12.292 6.609 -5.301 1.00 86.06 89 VAL A N 1
ATOM 706 C CA . VAL A 1 89 ? 11.230 7.299 -4.557 1.00 86.06 89 VAL A CA 1
ATOM 707 C C . VAL A 1 89 ? 10.202 7.921 -5.509 1.00 86.06 89 VAL A C 1
ATOM 709 O O . VAL A 1 89 ? 9.002 7.872 -5.246 1.00 86.06 89 VAL A O 1
ATOM 712 N N . GLU A 1 90 ? 10.667 8.471 -6.632 1.00 90.31 90 GLU A N 1
ATOM 713 C CA . GLU A 1 90 ? 9.815 9.080 -7.660 1.00 90.31 90 GLU A CA 1
ATOM 714 C C . GLU A 1 90 ? 9.064 8.015 -8.470 1.00 90.31 90 GLU A C 1
ATOM 716 O O . GLU A 1 90 ? 7.848 8.111 -8.633 1.00 90.31 90 GLU A O 1
ATOM 721 N N . ASP A 1 91 ? 9.754 6.951 -8.882 1.00 93.62 91 ASP A N 1
ATOM 722 C CA . ASP A 1 91 ? 9.153 5.821 -9.598 1.00 93.62 91 ASP A CA 1
ATOM 723 C C . ASP A 1 91 ? 8.102 5.085 -8.760 1.00 93.62 91 ASP A C 1
ATOM 725 O O . ASP A 1 91 ? 7.040 4.705 -9.267 1.00 93.62 91 ASP A O 1
ATOM 729 N N . LEU A 1 92 ? 8.355 4.926 -7.458 1.00 94.81 92 LEU A N 1
ATOM 730 C CA . LEU A 1 92 ? 7.373 4.392 -6.521 1.00 94.81 92 LEU A CA 1
ATOM 731 C C . LEU A 1 92 ? 6.127 5.280 -6.468 1.00 94.81 92 LEU A C 1
ATOM 733 O O . LEU A 1 92 ? 5.014 4.763 -6.531 1.00 94.81 92 LEU A O 1
ATOM 737 N N . LEU A 1 93 ? 6.295 6.604 -6.388 1.00 94.62 93 LEU A N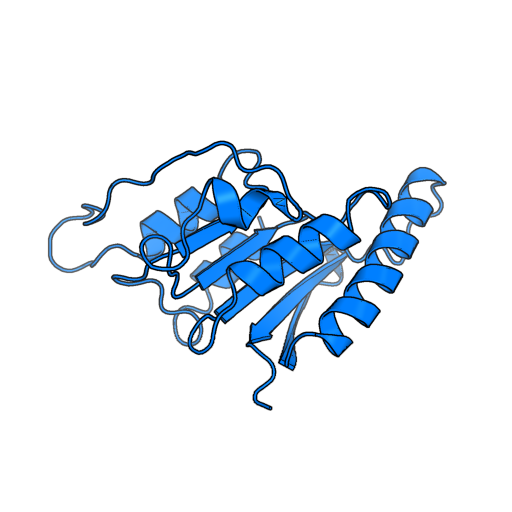 1
ATOM 738 C CA . LEU A 1 93 ? 5.169 7.536 -6.340 1.00 94.62 93 LEU A CA 1
ATOM 739 C C . LEU A 1 93 ? 4.335 7.489 -7.630 1.00 94.62 93 LEU A C 1
ATOM 741 O O . LEU A 1 93 ? 3.108 7.433 -7.557 1.00 94.62 93 LEU A O 1
ATOM 745 N N . ILE A 1 94 ? 4.989 7.435 -8.796 1.00 94.12 94 ILE A N 1
ATOM 746 C CA . ILE A 1 94 ? 4.332 7.250 -10.102 1.00 94.12 94 ILE A CA 1
ATOM 747 C C . ILE A 1 94 ? 3.519 5.950 -10.115 1.00 94.12 94 ILE A C 1
ATOM 749 O O . ILE A 1 94 ? 2.367 5.932 -10.549 1.00 94.12 94 ILE A O 1
ATOM 753 N N . THR A 1 95 ? 4.099 4.867 -9.599 1.00 95.62 95 THR A N 1
ATOM 754 C CA . THR A 1 95 ? 3.445 3.553 -9.522 1.00 95.62 95 THR A CA 1
ATOM 755 C C . THR A 1 95 ? 2.230 3.586 -8.599 1.00 95.62 95 THR A C 1
ATOM 757 O O . THR A 1 95 ? 1.156 3.115 -8.970 1.00 95.62 95 THR A O 1
ATOM 760 N N . MET A 1 96 ? 2.371 4.182 -7.411 1.00 96.19 96 MET A N 1
ATOM 761 C CA . MET A 1 96 ? 1.265 4.357 -6.471 1.00 96.19 96 MET A CA 1
ATOM 762 C C . MET A 1 96 ? 0.134 5.173 -7.095 1.00 96.19 96 MET A C 1
ATOM 764 O O . MET A 1 96 ? -1.022 4.788 -6.966 1.00 96.19 96 MET A O 1
ATOM 768 N N . GLN A 1 97 ? 0.451 6.254 -7.813 1.00 94.06 97 GLN A N 1
ATOM 769 C CA . GLN A 1 97 ? -0.550 7.088 -8.482 1.00 94.06 97 GLN A CA 1
ATOM 770 C C . GLN A 1 97 ? -1.259 6.338 -9.613 1.00 94.06 97 GLN A C 1
ATOM 772 O O . GLN A 1 97 ? -2.449 6.532 -9.836 1.00 94.06 97 GLN A O 1
ATOM 777 N N . TYR A 1 98 ? -0.548 5.460 -10.321 1.00 94.75 98 TYR A N 1
ATOM 778 C CA . TYR A 1 98 ? -1.141 4.669 -11.392 1.00 94.75 98 TYR A CA 1
ATOM 779 C C . TYR A 1 98 ? -2.208 3.685 -10.887 1.00 94.75 98 TYR A C 1
ATOM 781 O O . TYR A 1 98 ? -3.263 3.545 -11.513 1.00 94.75 98 TYR A O 1
ATOM 789 N N . PHE A 1 99 ? -1.936 3.006 -9.768 1.00 95.38 99 PHE A N 1
ATOM 790 C CA . PHE A 1 99 ? -2.847 2.006 -9.205 1.00 95.38 99 PHE A CA 1
ATOM 791 C C . PHE A 1 99 ? -3.881 2.586 -8.236 1.00 95.38 99 PHE A C 1
ATOM 793 O O . PHE A 1 99 ? -4.962 2.017 -8.114 1.00 95.38 99 PHE A O 1
ATOM 800 N N . CYS A 1 100 ? -3.585 3.703 -7.568 1.00 95.12 100 CYS A N 1
ATOM 801 C CA . CYS A 1 100 ? -4.510 4.382 -6.662 1.00 95.12 100 CYS A CA 1
ATOM 802 C C . CYS A 1 100 ? -5.436 5.324 -7.445 1.00 95.12 100 CYS A C 1
ATOM 804 O O . CYS A 1 100 ? -5.214 6.530 -7.522 1.00 95.12 100 CYS A O 1
ATOM 806 N N . LYS A 1 101 ? -6.461 4.742 -8.068 1.00 90.75 101 LYS A N 1
ATOM 807 C CA . LYS A 1 101 ? -7.468 5.445 -8.872 1.00 90.75 101 LYS A CA 1
ATOM 808 C C . LYS A 1 101 ? -8.639 5.937 -8.009 1.00 90.75 101 LYS A C 1
ATOM 810 O O . LYS A 1 101 ? -8.744 5.553 -6.843 1.00 90.75 101 LYS A O 1
ATOM 815 N N . PRO A 1 102 ? -9.578 6.733 -8.559 1.00 92.06 102 PRO A N 1
ATOM 816 C CA . PRO A 1 102 ? -10.833 7.025 -7.873 1.00 92.06 102 PRO A CA 1
ATOM 817 C C . PRO A 1 102 ? -11.535 5.744 -7.399 1.00 92.06 102 PRO A C 1
ATOM 819 O O . PRO A 1 102 ? -11.870 4.879 -8.205 1.00 92.06 102 PRO A O 1
ATOM 822 N N . GLY A 1 103 ? -11.759 5.639 -6.087 1.00 92.25 103 GLY A N 1
ATOM 823 C CA . GLY A 1 103 ? -12.340 4.458 -5.438 1.00 92.25 103 GLY A CA 1
ATOM 824 C C . GLY A 1 103 ? -11.319 3.507 -4.805 1.00 92.25 103 GLY A C 1
ATOM 825 O O . GLY A 1 103 ? -11.708 2.693 -3.973 1.00 92.25 103 GLY A O 1
ATOM 826 N N . THR A 1 104 ? -10.030 3.643 -5.121 1.00 95.81 104 THR A N 1
ATOM 827 C CA . THR A 1 104 ? -8.952 2.869 -4.497 1.00 95.81 104 THR A CA 1
ATOM 828 C C . THR A 1 104 ? -8.508 3.507 -3.182 1.00 95.81 104 THR A C 1
ATOM 830 O O . THR A 1 104 ? -8.379 4.729 -3.073 1.00 95.81 104 THR A O 1
ATOM 833 N N . THR A 1 105 ? -8.217 2.669 -2.188 1.00 96.94 105 THR A N 1
ATOM 834 C CA . THR A 1 105 ? -7.574 3.069 -0.932 1.00 96.94 105 THR A CA 1
ATOM 835 C C . THR A 1 105 ? -6.152 2.528 -0.881 1.00 96.94 105 THR A C 1
ATOM 837 O O . THR A 1 105 ? -5.921 1.324 -0.960 1.00 96.94 105 THR A O 1
ATOM 840 N N . LEU A 1 106 ? -5.174 3.413 -0.721 1.00 97.75 106 LEU A N 1
ATOM 841 C CA . LEU A 1 106 ? -3.779 3.033 -0.553 1.00 97.75 106 LEU A CA 1
ATOM 842 C C . LEU A 1 106 ? -3.412 3.052 0.932 1.00 97.75 106 LEU A C 1
ATOM 844 O O . LEU A 1 106 ? -3.566 4.074 1.597 1.00 97.75 106 LEU A O 1
ATOM 848 N N . LEU A 1 107 ? -2.902 1.932 1.444 1.00 97.69 107 LEU A N 1
ATOM 849 C CA . LEU A 1 107 ? -2.375 1.802 2.799 1.00 97.69 107 LEU A CA 1
ATOM 850 C C . LEU A 1 107 ? -0.861 1.628 2.745 1.00 97.69 107 LEU A C 1
ATOM 852 O O . LEU A 1 107 ? -0.344 0.670 2.167 1.00 97.69 107 LEU A O 1
ATOM 856 N N . TRP A 1 108 ? -0.146 2.557 3.367 1.00 97.12 108 TRP A N 1
ATOM 857 C CA . TRP A 1 108 ? 1.308 2.580 3.371 1.00 97.12 108 TRP A CA 1
ATOM 858 C C . TRP A 1 108 ? 1.850 2.619 4.795 1.00 97.12 108 TRP A C 1
ATOM 860 O O . TRP A 1 108 ? 1.674 3.599 5.515 1.00 97.12 108 TRP A O 1
ATOM 870 N N . ALA A 1 109 ? 2.545 1.555 5.185 1.00 95.56 109 ALA A N 1
ATOM 871 C CA . ALA A 1 109 ? 3.270 1.470 6.441 1.00 95.56 109 ALA A CA 1
ATOM 872 C C . ALA A 1 109 ? 4.773 1.598 6.194 1.00 95.56 109 ALA A C 1
ATOM 874 O O . ALA A 1 109 ? 5.340 0.896 5.352 1.00 95.56 109 ALA A O 1
ATOM 875 N N . ASN A 1 110 ? 5.447 2.469 6.939 1.00 92.25 110 ASN A N 1
ATOM 876 C CA . ASN A 1 110 ? 6.891 2.630 6.806 1.00 92.25 110 ASN A CA 1
ATOM 877 C C . ASN A 1 110 ? 7.569 2.950 8.131 1.00 92.25 110 ASN A C 1
ATOM 879 O O . ASN A 1 110 ? 6.963 3.554 9.018 1.00 92.25 110 ASN A O 1
ATOM 883 N N . LYS A 1 111 ? 8.845 2.573 8.228 1.00 88.12 111 LYS A N 1
ATOM 884 C CA . LYS A 1 111 ? 9.711 2.977 9.322 1.00 88.12 111 LYS A CA 1
ATOM 885 C C . LYS A 1 111 ? 10.135 4.431 9.165 1.00 88.12 111 LYS A C 1
ATOM 887 O O . LYS A 1 111 ? 10.841 4.816 8.236 1.00 88.12 111 LYS A O 1
ATOM 892 N N . THR A 1 112 ? 9.752 5.230 10.139 1.00 78.56 112 THR A N 1
ATOM 893 C CA . THR A 1 112 ? 10.105 6.628 10.308 1.00 78.56 112 THR A CA 1
ATOM 894 C C . THR A 1 112 ? 11.261 6.704 11.290 1.00 78.56 112 THR A C 1
ATOM 896 O O . THR A 1 112 ? 11.081 7.048 12.454 1.00 78.56 112 THR A O 1
ATOM 899 N N . HIS A 1 113 ? 12.449 6.303 10.844 1.00 71.12 113 HIS A N 1
ATOM 900 C CA . HIS A 1 113 ? 13.621 6.269 11.712 1.00 71.12 113 HIS A CA 1
ATOM 901 C C . HIS A 1 113 ? 13.982 7.670 12.220 1.00 71.12 113 HIS A C 1
ATOM 903 O O . HIS A 1 113 ? 14.604 8.452 11.505 1.00 71.12 113 HIS A O 1
ATOM 909 N N . TRP A 1 114 ? 13.571 7.981 13.448 1.00 60.53 114 TRP A N 1
ATOM 910 C CA . TRP A 1 114 ? 13.735 9.293 14.075 1.00 60.53 114 TRP A CA 1
ATOM 911 C C . TRP A 1 114 ? 14.952 9.343 15.018 1.00 60.53 114 TRP A C 1
ATOM 913 O O . TRP A 1 114 ? 15.446 10.430 15.302 1.00 60.53 114 TRP A O 1
ATOM 923 N N . LEU A 1 115 ? 15.470 8.194 15.490 1.00 58.22 115 LEU A N 1
ATOM 924 C CA . LEU A 1 115 ? 16.395 8.152 16.642 1.00 58.22 115 LEU A CA 1
ATOM 925 C C . LEU A 1 115 ? 17.738 7.431 16.438 1.00 58.22 115 LEU A C 1
ATOM 927 O O . LEU A 1 115 ? 18.443 7.176 17.412 1.00 58.22 115 LEU A O 1
ATOM 931 N N . SER A 1 116 ? 18.159 7.120 15.212 1.00 56.19 116 SER A N 1
ATOM 932 C CA . SER A 1 116 ? 19.382 6.325 15.011 1.00 56.19 116 SER A CA 1
ATOM 933 C C . SER A 1 116 ? 20.537 7.127 14.401 1.00 56.19 116 SER A C 1
ATOM 935 O O . SER A 1 116 ? 20.451 7.676 13.305 1.00 56.19 116 SER A O 1
ATOM 937 N N . LEU A 1 117 ? 21.651 7.157 15.141 1.00 56.06 117 LEU A N 1
ATOM 938 C CA . LEU A 1 117 ? 22.896 7.884 14.855 1.00 56.06 117 LEU A CA 1
ATOM 939 C C . LEU A 1 117 ? 23.763 7.242 13.747 1.00 56.06 117 LEU A C 1
ATOM 941 O O . LEU A 1 117 ? 24.904 7.654 13.547 1.00 56.06 117 LEU A O 1
ATOM 945 N N . PHE A 1 118 ? 23.259 6.250 13.006 1.00 65.94 118 PHE A N 1
ATOM 946 C CA . PHE A 1 118 ? 24.020 5.565 11.954 1.00 65.94 118 PHE A CA 1
ATOM 947 C C . PHE A 1 118 ? 23.820 6.207 10.573 1.00 65.94 118 PHE A C 1
ATOM 949 O O . PHE A 1 118 ? 22.696 6.445 10.141 1.00 65.94 118 PHE A O 1
ATOM 956 N N . HIS A 1 119 ? 24.908 6.430 9.825 1.00 63.75 119 HIS A N 1
ATOM 957 C CA . HIS A 1 119 ? 24.910 7.107 8.513 1.00 63.75 119 HIS A CA 1
ATOM 958 C C . HIS A 1 119 ? 23.918 6.519 7.485 1.00 63.75 119 HIS A C 1
ATOM 960 O O . HIS A 1 119 ? 23.202 7.262 6.817 1.00 63.75 119 HIS A O 1
ATOM 966 N N . LEU A 1 120 ? 23.805 5.187 7.400 1.00 62.38 120 LEU A N 1
ATOM 967 C CA . LEU A 1 120 ? 22.841 4.506 6.518 1.00 62.38 120 LEU A CA 1
ATOM 968 C C . LEU A 1 120 ? 21.380 4.810 6.887 1.00 62.38 120 LEU A C 1
ATOM 970 O O . LEU A 1 120 ? 20.499 4.801 6.026 1.00 62.38 120 LEU A O 1
ATOM 974 N N . GLN A 1 121 ? 21.124 5.112 8.159 1.00 67.69 121 GLN A N 1
ATOM 975 C CA . GLN A 1 121 ? 19.791 5.402 8.658 1.00 67.69 121 GLN A CA 1
ATOM 976 C C . GLN A 1 121 ? 19.328 6.818 8.307 1.00 67.69 121 GLN A C 1
ATOM 978 O O . GLN A 1 121 ? 18.158 7.020 7.974 1.00 67.69 121 GLN A O 1
ATOM 983 N N . TRP A 1 122 ? 20.262 7.771 8.275 1.00 70.88 122 TRP A N 1
ATOM 984 C CA . TRP A 1 122 ? 20.009 9.142 7.830 1.00 70.88 122 TRP A CA 1
ATOM 985 C C . TRP A 1 122 ? 19.543 9.206 6.372 1.00 70.88 122 TRP A C 1
ATOM 987 O O . TRP A 1 122 ? 18.628 9.963 6.056 1.00 70.88 122 TRP A O 1
ATOM 997 N N . VAL A 1 123 ? 20.100 8.372 5.485 1.00 75.69 123 VAL A N 1
ATOM 998 C CA . VAL A 1 123 ? 19.676 8.314 4.072 1.00 75.69 123 VAL A CA 1
ATOM 999 C C . VAL A 1 123 ? 18.225 7.836 3.940 1.00 75.69 123 VAL A C 1
ATOM 1001 O O . VAL A 1 123 ? 17.461 8.397 3.149 1.00 75.69 123 VAL A O 1
ATOM 1004 N N . ARG A 1 124 ? 17.814 6.836 4.735 1.00 78.62 124 ARG A N 1
ATOM 1005 C CA . ARG A 1 124 ? 16.416 6.366 4.769 1.00 78.62 124 ARG A CA 1
ATOM 1006 C C . ARG A 1 124 ? 15.485 7.461 5.276 1.00 78.62 124 ARG A C 1
ATOM 1008 O O . ARG A 1 124 ? 14.443 7.687 4.672 1.00 78.62 124 ARG A O 1
ATOM 1015 N N . PHE A 1 125 ? 15.889 8.179 6.323 1.00 82.88 125 PHE A N 1
ATOM 1016 C CA . PHE A 1 125 ? 15.103 9.278 6.878 1.00 82.88 125 PHE A CA 1
ATOM 1017 C C . PHE A 1 125 ? 14.903 10.422 5.873 1.00 82.88 125 PHE A C 1
ATOM 1019 O O . PHE A 1 125 ? 13.777 10.862 5.670 1.00 82.88 125 PHE A O 1
ATOM 1026 N N . GLN A 1 126 ? 15.955 10.845 5.168 1.00 83.69 126 GLN A N 1
ATOM 1027 C CA . GLN A 1 126 ? 15.845 11.865 4.116 1.00 83.69 126 GLN A CA 1
ATOM 1028 C C . GLN A 1 126 ? 14.948 11.409 2.956 1.00 83.69 126 GLN A C 1
ATOM 1030 O O . GLN A 1 126 ? 14.108 12.171 2.479 1.00 83.69 126 GLN A O 1
ATOM 1035 N N . SER A 1 127 ? 15.080 10.145 2.536 1.00 87.50 127 SER A N 1
ATOM 1036 C CA . SER A 1 127 ? 14.220 9.559 1.498 1.00 87.50 127 SER A CA 1
ATOM 1037 C C . SER A 1 127 ? 12.756 9.543 1.938 1.00 87.50 127 SER A C 1
ATOM 1039 O O . SER A 1 127 ? 11.875 9.908 1.165 1.00 87.50 127 SER A O 1
ATOM 1041 N N . TYR A 1 128 ? 12.504 9.175 3.196 1.00 89.56 128 TYR A N 1
ATOM 1042 C CA . TYR A 1 128 ? 11.180 9.197 3.800 1.00 89.56 128 TYR A CA 1
ATOM 1043 C C . TYR A 1 128 ? 10.595 10.614 3.844 1.00 89.56 128 TYR A C 1
ATOM 1045 O O . TYR A 1 128 ? 9.461 10.794 3.410 1.00 89.56 128 TYR A O 1
ATOM 1053 N N . LEU A 1 129 ? 11.357 11.614 4.308 1.00 89.62 129 LEU A N 1
ATOM 1054 C CA . LEU A 1 129 ? 10.909 13.010 4.382 1.00 89.62 129 LEU A CA 1
ATOM 1055 C C . LEU A 1 129 ? 10.530 13.567 3.005 1.00 89.62 129 LEU A C 1
ATOM 1057 O O . LEU A 1 129 ? 9.441 14.114 2.841 1.00 89.62 129 LEU A O 1
ATOM 1061 N N . ARG A 1 130 ? 11.390 13.365 2.000 1.00 89.81 130 ARG A N 1
ATOM 1062 C CA . ARG A 1 130 ? 11.102 13.782 0.621 1.00 89.81 130 ARG A CA 1
ATOM 1063 C C . ARG A 1 130 ? 9.886 13.051 0.055 1.00 89.81 130 ARG A C 1
ATOM 1065 O O . ARG A 1 130 ? 9.063 13.654 -0.630 1.00 89.81 130 ARG A O 1
ATOM 1072 N N . PHE A 1 131 ? 9.757 11.753 0.334 1.00 93.12 131 PHE A N 1
ATOM 1073 C CA . PHE A 1 131 ? 8.622 10.979 -0.152 1.00 93.12 131 PHE A CA 1
ATOM 1074 C C . PHE A 1 131 ? 7.313 11.432 0.481 1.00 93.12 131 PHE A C 1
ATOM 1076 O O . PHE A 1 131 ? 6.367 11.668 -0.255 1.00 93.12 131 PHE A O 1
ATOM 1083 N N . ILE A 1 132 ? 7.237 11.579 1.810 1.00 93.44 132 ILE A N 1
ATOM 1084 C CA . ILE A 1 132 ? 5.984 11.951 2.482 1.00 93.44 132 ILE A CA 1
ATOM 1085 C C . ILE A 1 132 ? 5.502 13.340 2.049 1.00 93.44 132 ILE A C 1
ATOM 1087 O O . ILE A 1 132 ? 4.296 13.547 1.933 1.00 93.44 132 ILE A O 1
ATOM 1091 N N . GLU A 1 133 ? 6.415 14.275 1.781 1.00 93.19 133 GLU A N 1
ATOM 1092 C CA . GLU A 1 133 ? 6.078 15.591 1.231 1.00 93.19 133 GLU A CA 1
ATOM 1093 C C . GLU A 1 133 ? 5.425 15.460 -0.152 1.00 93.19 133 GLU A C 1
ATOM 1095 O O . GLU A 1 133 ? 4.288 15.891 -0.347 1.00 93.19 133 GLU A O 1
ATOM 1100 N N . ASN A 1 134 ? 6.084 14.771 -1.085 1.00 93.69 134 ASN A N 1
ATOM 1101 C CA . ASN A 1 134 ? 5.546 14.554 -2.429 1.00 93.69 134 ASN A CA 1
ATOM 1102 C C . ASN A 1 134 ? 4.256 13.722 -2.419 1.00 93.69 134 ASN A C 1
ATOM 1104 O O . ASN A 1 134 ? 3.319 14.008 -3.157 1.00 93.69 134 ASN A O 1
ATOM 1108 N N . PHE A 1 135 ? 4.182 12.718 -1.552 1.00 95.19 135 PHE A N 1
ATOM 1109 C CA . PHE A 1 135 ? 3.021 11.857 -1.375 1.00 95.19 135 PHE A CA 1
ATOM 1110 C C . PHE A 1 135 ? 1.796 12.661 -0.919 1.00 95.19 135 PHE A C 1
ATOM 1112 O O . PHE A 1 135 ? 0.715 12.496 -1.476 1.00 95.19 135 PHE A O 1
ATOM 1119 N N . LYS A 1 136 ? 1.967 13.606 0.016 1.00 95.06 136 LYS A N 1
ATOM 1120 C CA . LYS A 1 136 ? 0.904 14.535 0.441 1.00 95.06 136 LYS A CA 1
ATOM 1121 C C . LYS A 1 136 ? 0.501 15.545 -0.633 1.00 95.06 136 LYS A C 1
ATOM 1123 O O . LYS A 1 136 ? -0.634 16.004 -0.624 1.00 95.06 136 LYS A O 1
ATOM 1128 N N . ASN A 1 137 ? 1.403 15.881 -1.552 1.00 93.62 137 ASN A N 1
ATOM 1129 C CA . ASN A 1 137 ? 1.086 16.753 -2.686 1.00 93.62 137 ASN A CA 1
ATOM 1130 C C . ASN A 1 137 ? 0.267 16.034 -3.773 1.00 93.62 137 ASN A C 1
ATOM 1132 O O . ASN A 1 137 ? -0.368 16.695 -4.593 1.00 93.62 137 ASN A O 1
ATOM 1136 N N . VAL A 1 138 ? 0.298 14.696 -3.801 1.00 93.69 138 VAL A N 1
ATOM 1137 C CA . VAL A 1 138 ? -0.331 13.864 -4.842 1.00 93.69 138 VAL A CA 1
ATOM 1138 C C . VAL A 1 138 ? -1.593 13.145 -4.359 1.00 93.69 138 VAL A C 1
ATOM 1140 O O . VAL A 1 138 ? -2.472 12.858 -5.170 1.00 93.69 138 VAL A O 1
ATOM 1143 N N . PHE A 1 139 ? -1.718 12.881 -3.060 1.00 96.12 139 PHE A N 1
ATOM 1144 C CA . PHE A 1 139 ? -2.850 12.158 -2.485 1.00 96.12 139 PHE A CA 1
ATOM 1145 C C . PHE A 1 139 ? -3.537 12.945 -1.374 1.00 96.12 139 PHE A C 1
ATOM 1147 O O . PHE A 1 139 ? -2.925 13.762 -0.689 1.00 96.12 139 PHE A O 1
ATOM 1154 N N . ASN A 1 140 ? -4.806 12.624 -1.125 1.00 96.00 140 ASN A N 1
ATOM 1155 C CA . ASN A 1 140 ? -5.436 12.971 0.140 1.00 96.00 140 ASN A CA 1
ATOM 1156 C C . ASN A 1 140 ? -4.974 11.975 1.212 1.00 96.00 140 ASN A C 1
ATOM 1158 O O . ASN A 1 140 ? -5.412 10.821 1.217 1.00 96.00 140 ASN A O 1
ATOM 1162 N N . VAL A 1 141 ? -4.065 12.415 2.085 1.00 96.56 141 VAL A N 1
ATOM 1163 C CA . VAL A 1 141 ? -3.350 11.558 3.042 1.00 96.56 141 VAL A CA 1
ATOM 1164 C C . VAL A 1 141 ? -3.866 11.754 4.464 1.00 96.56 141 VAL A C 1
ATOM 1166 O O . VAL A 1 141 ? -3.896 12.868 4.980 1.00 96.56 141 VAL A O 1
ATOM 1169 N N . THR A 1 142 ? -4.168 10.648 5.140 1.00 95.69 142 THR A N 1
ATOM 1170 C CA . THR A 1 142 ? -4.503 10.588 6.568 1.00 95.69 142 THR A CA 1
ATOM 1171 C C . THR A 1 142 ? -3.507 9.680 7.288 1.00 95.69 142 THR A C 1
ATOM 1173 O O . THR A 1 142 ? -3.229 8.573 6.834 1.00 95.69 142 THR A O 1
ATOM 1176 N N . LEU A 1 143 ? -2.945 10.127 8.413 1.00 95.56 143 LEU A N 1
ATOM 1177 C CA . LEU A 1 143 ? -2.171 9.253 9.302 1.00 95.56 143 LEU A CA 1
ATOM 1178 C C . LEU A 1 143 ? -3.159 8.420 10.126 1.00 95.56 143 LEU A C 1
ATOM 1180 O O . LEU A 1 143 ? -3.908 8.990 10.914 1.00 95.56 143 LEU A O 1
ATOM 1184 N N . LEU A 1 144 ? -3.163 7.100 9.945 1.00 94.00 144 LEU A N 1
ATOM 1185 C CA . LEU A 1 144 ? -4.043 6.198 10.692 1.00 94.00 144 LEU A CA 1
ATOM 1186 C C . LEU A 1 144 ? -3.466 5.856 12.062 1.00 94.00 144 LEU A C 1
ATOM 1188 O O . LEU A 1 144 ? -4.182 5.841 13.060 1.00 94.00 144 LEU A O 1
ATOM 1192 N N . LYS A 1 145 ? -2.164 5.558 12.105 1.00 93.56 145 LYS A N 1
ATOM 1193 C CA . LYS A 1 145 ? -1.511 5.072 13.319 1.00 93.56 145 LYS A CA 1
ATOM 1194 C C . LYS A 1 145 ? -0.035 5.409 13.338 1.00 93.56 145 LYS A C 1
ATOM 1196 O O . LYS A 1 145 ? 0.654 5.336 12.321 1.00 93.56 145 LYS A O 1
ATOM 1201 N N . GLU A 1 146 ? 0.451 5.714 14.528 1.00 93.38 146 GLU A N 1
ATOM 1202 C CA . GLU A 1 146 ? 1.868 5.821 14.839 1.00 93.38 146 GLU A CA 1
ATOM 1203 C C . GLU A 1 146 ? 2.192 4.803 15.932 1.00 93.38 146 GLU A C 1
ATOM 1205 O O . GLU A 1 146 ? 1.465 4.684 16.918 1.00 93.38 146 GLU A O 1
ATOM 1210 N N . ILE A 1 147 ? 3.264 4.041 15.728 1.00 91.69 147 ILE A N 1
ATOM 1211 C CA . ILE A 1 147 ? 3.761 3.017 16.647 1.00 91.69 147 ILE A CA 1
ATOM 1212 C C . ILE A 1 147 ? 5.186 3.434 17.028 1.00 91.69 147 ILE A C 1
ATOM 1214 O O . ILE A 1 147 ? 6.146 3.006 16.379 1.00 91.69 147 ILE A O 1
ATOM 1218 N N . PRO A 1 148 ? 5.348 4.307 18.043 1.00 88.75 148 PRO A N 1
ATOM 1219 C CA . PRO A 1 148 ? 6.640 4.906 18.370 1.00 88.75 148 PRO A CA 1
ATOM 1220 C C . PRO A 1 148 ? 7.718 3.877 18.715 1.00 88.75 148 PRO A C 1
ATOM 1222 O O . PRO A 1 148 ? 8.873 4.056 18.347 1.00 88.75 148 PRO A O 1
ATOM 1225 N N . GLN A 1 149 ? 7.344 2.780 19.382 1.00 87.56 149 GLN A N 1
ATOM 1226 C CA . GLN A 1 149 ? 8.272 1.735 19.830 1.00 87.56 149 GLN A CA 1
ATOM 1227 C C . GLN A 1 149 ? 8.922 0.986 18.663 1.00 87.56 149 GLN A C 1
ATOM 1229 O O . GLN A 1 149 ? 10.029 0.474 18.800 1.00 87.56 149 GLN A O 1
ATOM 1234 N N . GLU A 1 150 ? 8.232 0.919 17.526 1.00 88.00 150 GLU A N 1
ATOM 1235 C CA . GLU A 1 150 ? 8.736 0.288 16.306 1.00 88.00 150 GLU A CA 1
ATOM 1236 C C . GLU A 1 150 ? 9.187 1.316 15.264 1.00 88.00 150 GLU A C 1
ATOM 1238 O O . GLU A 1 150 ? 9.626 0.934 14.179 1.00 88.00 150 GLU A O 1
ATOM 1243 N N . GLU A 1 151 ? 9.082 2.609 15.594 1.00 89.19 151 GLU A N 1
ATOM 1244 C CA . GLU A 1 151 ? 9.314 3.733 14.692 1.00 89.19 151 GLU A CA 1
ATOM 1245 C C . GLU A 1 151 ? 8.496 3.600 13.401 1.00 89.19 151 GLU A C 1
ATOM 1247 O O . GLU A 1 151 ? 9.008 3.866 12.324 1.00 89.19 151 GLU A O 1
ATOM 1252 N N . ILE A 1 152 ? 7.242 3.141 13.473 1.00 91.31 152 ILE A N 1
ATOM 1253 C CA . ILE A 1 152 ? 6.400 2.904 12.290 1.00 91.31 152 ILE A CA 1
ATOM 1254 C C . ILE A 1 152 ? 5.244 3.889 12.246 1.00 91.31 152 ILE A C 1
ATOM 1256 O O . ILE A 1 152 ? 4.577 4.145 13.249 1.00 91.31 152 ILE A O 1
ATOM 1260 N N . ARG A 1 153 ? 4.956 4.390 11.045 1.00 94.19 153 ARG A N 1
ATOM 1261 C CA . ARG A 1 153 ? 3.730 5.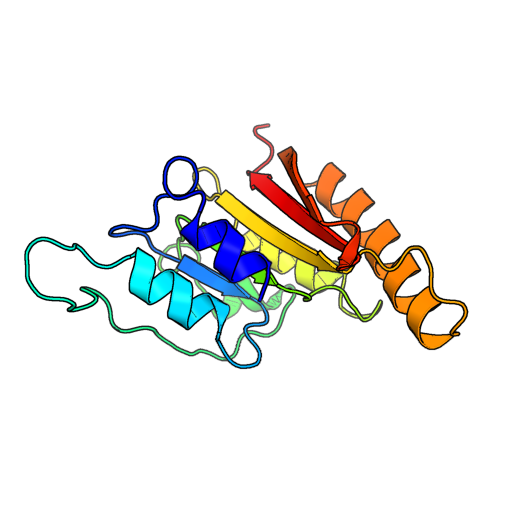129 10.749 1.00 94.19 153 ARG A CA 1
ATOM 1262 C C . ARG A 1 153 ? 2.955 4.447 9.639 1.00 94.19 153 ARG A C 1
ATOM 1264 O O . ARG A 1 153 ? 3.549 3.958 8.678 1.00 94.19 153 ARG A O 1
ATOM 1271 N N . ILE A 1 154 ? 1.637 4.422 9.799 1.00 95.56 154 ILE A N 1
ATOM 1272 C CA . ILE A 1 154 ? 0.687 3.836 8.859 1.00 95.56 154 ILE A CA 1
ATOM 1273 C C . ILE A 1 154 ? -0.187 4.959 8.316 1.00 95.56 154 ILE A C 1
ATOM 1275 O O . ILE A 1 154 ? -0.885 5.647 9.063 1.00 95.56 154 ILE A O 1
ATOM 1279 N N . TYR A 1 155 ? -0.129 5.138 7.006 1.00 96.25 155 TYR A N 1
ATOM 1280 C CA . TYR A 1 155 ? -0.845 6.152 6.257 1.00 96.25 155 TYR A CA 1
ATOM 1281 C C . TYR A 1 155 ? -1.942 5.513 5.419 1.00 96.25 155 TYR A C 1
ATOM 1283 O O . TYR A 1 155 ? -1.735 4.468 4.807 1.00 96.25 155 TYR A O 1
ATOM 1291 N N . GLN A 1 156 ? -3.075 6.195 5.345 1.00 96.50 156 GLN A N 1
ATOM 1292 C CA . GLN A 1 156 ? -4.090 5.984 4.330 1.00 96.50 156 GLN A CA 1
ATOM 1293 C C . GLN A 1 156 ? -4.013 7.110 3.311 1.00 96.50 156 GLN A C 1
ATOM 1295 O O . GLN A 1 156 ? -3.868 8.277 3.675 1.00 96.50 156 GLN A O 1
ATOM 1300 N N . ALA A 1 157 ? -4.148 6.767 2.041 1.00 97.06 157 ALA A N 1
ATOM 1301 C CA . ALA A 1 157 ? -4.208 7.710 0.946 1.00 97.06 157 ALA A CA 1
ATOM 1302 C C . ALA A 1 157 ? -5.332 7.350 -0.020 1.00 97.06 157 ALA A C 1
ATOM 1304 O O . ALA A 1 157 ? -5.645 6.182 -0.238 1.00 97.06 157 ALA A O 1
ATOM 1305 N N . THR A 1 158 ? -5.925 8.381 -0.604 1.00 96.56 158 THR A N 1
ATOM 1306 C CA . THR A 1 158 ? -6.909 8.278 -1.687 1.00 96.56 158 THR A CA 1
ATOM 1307 C C . THR A 1 158 ? -6.546 9.283 -2.772 1.00 96.56 158 THR A C 1
ATOM 1309 O O . THR A 1 158 ? -5.834 10.257 -2.497 1.00 96.56 158 THR A O 1
ATOM 1312 N N . ASP A 1 159 ? -7.009 9.046 -3.998 1.00 92.69 159 ASP A N 1
ATOM 1313 C CA . ASP A 1 159 ? -6.814 9.983 -5.106 1.00 92.69 159 ASP A CA 1
ATOM 1314 C C . ASP A 1 159 ? -7.315 11.393 -4.737 1.00 92.69 159 ASP A C 1
ATOM 1316 O O . ASP A 1 159 ? -8.365 11.556 -4.101 1.00 92.69 159 ASP A O 1
ATOM 1320 N N . LEU A 1 160 ? -6.550 12.424 -5.109 1.00 81.31 160 LEU A N 1
ATOM 1321 C CA . LEU A 1 160 ? -6.965 13.812 -4.918 1.00 81.31 160 LEU A CA 1
ATOM 1322 C C . LEU A 1 160 ? -8.148 14.082 -5.849 1.00 81.31 160 LEU A C 1
ATOM 1324 O O . LEU A 1 160 ? -7.965 14.250 -7.053 1.00 81.31 160 LEU A O 1
ATOM 1328 N N . LYS A 1 161 ? -9.363 14.173 -5.293 1.00 60.72 161 LYS A N 1
ATOM 1329 C CA . LYS A 1 161 ? -10.513 14.703 -6.036 1.00 60.72 161 LYS A CA 1
ATOM 1330 C C . LYS A 1 161 ? -10.171 16.126 -6.493 1.00 60.72 161 LYS A C 1
ATOM 1332 O O . LYS A 1 161 ? -10.141 17.036 -5.665 1.00 60.72 161 LYS A O 1
ATOM 1337 N N . LYS A 1 162 ? -9.876 16.294 -7.782 1.00 50.62 162 LYS A N 1
ATOM 1338 C CA . LYS A 1 162 ? -9.912 17.598 -8.452 1.00 50.62 162 LYS A CA 1
ATOM 1339 C C . LYS A 1 162 ? -11.347 17.962 -8.794 1.00 50.62 162 LYS A C 1
ATOM 1341 O O . LYS A 1 162 ? -12.094 17.045 -9.203 1.00 50.62 162 LYS A O 1
#

Solvent-accessible surface area (backbone atoms only — not comparable to full-atom values): 9452 Å² total; per-residue (Å²): 108,70,64,49,53,47,56,70,72,38,43,94,82,50,73,39,60,86,51,44,73,43,66,52,69,50,84,90,34,64,56,55,55,49,50,48,62,56,25,31,56,87,88,71,58,95,53,53,90,63,83,89,82,88,77,95,78,71,70,23,83,64,40,64,79,80,50,46,69,92,76,59,69,38,47,32,39,38,34,55,61,69,69,55,56,69,89,50,50,64,27,43,50,49,36,49,56,68,56,34,37,90,83,14,40,31,40,42,32,36,68,56,64,84,83,64,96,48,74,77,48,50,51,25,35,53,34,39,54,56,41,54,53,54,47,53,76,61,25,49,66,44,81,77,46,75,41,76,93,75,28,31,38,32,32,38,32,32,49,57,86,124

Organism: Cyprinus carpio (NCBI:txid7962)

Radius of gyration: 15.88 Å; Cα contacts (8 Å, |Δi|>4): 248; chains: 1; bounding box: 44×41×41 Å

Foldseek 3Di:
DVVLVCCVVPCVPPQLAVWFEAEDPCPVVPNVVSSQQSNADPPPPSDSPDDDDDDDDDFADCCCVVPPLVVQAGLEYEYEQPQQAQPCLVSNLRRCLSRQDANHKYKYKHACPDDDPDPSSVRSNVSVVVNVVVNVVAWVKDFPDADVVRNMTMIITHGPDD

InterPro domains:
  IPR019410 Lysine methyltransferase [PF10294] (54-112)
  IPR019410 Lysine methyltransferase [PTHR14614] (14-151)
  IPR029063 S-adenosyl-L-methionine-dependent methyltransferase superfamily [G3DSA:3.40.50.150] (1-44)
  IPR029063 S-adenosyl-L-methionine-dependent methyltransferase superfamily [G3DSA:3.40.50.150] (45-162)
  IPR029063 S-adenosyl-L-methionine-dependent methyltransferase superfamily [SSF53335] (14-122)

Nearest PDB structures (foldseek):
  4mtl-assembly1_A-2  TM=8.386E-01  e=2.867E-14  Homo sapiens
  4mtl-assembly1_B-2  TM=8.276E-01  e=1.512E-13  Homo sapiens
  7oas-assembly1_A  TM=7.325E-01  e=4.471E-07  Arabidopsis thaliana
  8ys9-assembly1_A  TM=5.885E-01  e=1.025E-02  Rubellimicrobium thermophilum DSM 16684
  8ys9-assembly2_B  TM=4.969E-01  e=1.823E-02  Rubellimicrobium thermophilum DSM 16684

Secondary structure (DSSP, 8-state):
-HHHHHHHH-TTT---TT--EEEES-TT-HHHHHHHHHTS-TTS-S--SS---------STTHHHHS-TTT---SEEEEES----GGGHHHHHHHHHHH--TT-EEEEEEE---S---HHHHHHHHHHHHHHHHHHHHEEEEEEEEEGGGTEEEEEEEE---

Sequence (162 aa):
VSFCQDLEQNREHVDLLDKAVLELGAGTGLVSIVATSLGTSHLFFPRCRYTPQVVALVWGQDVKRDFLSTIYNYDYVLCADVVYHHNFVEDLLITMQYFCKPGTTLLWANKTHWLSLFHLQWVRFQSYLRFIENFKNVFNVTLLKEIPQEEIRIYQATDLKK

Mean predicted aligned error: 5.94 Å

pLDDT: mean 85.99, std 11.98, range [47.28, 97.75]